Protein AF-A0A969U818-F1 (afdb_monomer_lite)

Structure (mmCIF, N/CA/C/O backbone):
data_AF-A0A969U818-F1
#
_entry.id   AF-A0A969U818-F1
#
loop_
_atom_site.group_PDB
_atom_site.id
_atom_site.type_symbol
_atom_site.label_atom_id
_atom_site.label_alt_id
_atom_site.label_comp_id
_atom_site.label_asym_id
_atom_site.label_entity_id
_atom_site.label_seq_id
_atom_site.pdbx_PDB_ins_code
_atom_site.Cartn_x
_atom_site.Cartn_y
_atom_site.Cartn_z
_atom_site.occupancy
_atom_site.B_iso_or_equiv
_atom_site.auth_seq_id
_atom_site.auth_comp_id
_atom_site.auth_asym_id
_atom_site.auth_atom_id
_atom_site.pdbx_PDB_model_num
ATOM 1 N N . LYS A 1 1 ? -14.771 -3.349 0.651 1.00 45.28 1 LYS A N 1
ATOM 2 C CA . LYS A 1 1 ? -15.270 -2.349 1.627 1.00 45.28 1 LYS A CA 1
ATOM 3 C C . LYS A 1 1 ? -14.254 -2.320 2.744 1.00 45.28 1 LYS A C 1
ATOM 5 O O . LYS A 1 1 ? -13.991 -3.389 3.278 1.00 45.28 1 LYS A O 1
ATOM 10 N N . THR A 1 2 ? -13.653 -1.170 3.030 1.00 56.56 2 THR A N 1
ATOM 11 C CA . THR A 1 2 ? -12.841 -1.041 4.239 1.00 56.56 2 THR A CA 1
ATOM 12 C C . THR A 1 2 ? -13.727 -1.257 5.469 1.00 56.56 2 THR A C 1
ATOM 14 O O . THR A 1 2 ? -14.925 -0.951 5.408 1.00 56.56 2 THR A O 1
ATOM 17 N N . PRO A 1 3 ? -13.189 -1.833 6.552 1.00 65.06 3 PRO A N 1
ATOM 18 C CA . PRO A 1 3 ? -13.878 -1.881 7.836 1.00 65.06 3 PRO A CA 1
ATOM 19 C C . PRO A 1 3 ? -14.280 -0.476 8.291 1.00 65.06 3 PRO A C 1
ATOM 21 O O . PRO A 1 3 ? -13.601 0.504 7.974 1.00 65.06 3 PRO A O 1
ATOM 24 N N . ASN A 1 4 ? -15.408 -0.372 8.998 1.00 71.06 4 ASN A N 1
ATOM 25 C CA . ASN A 1 4 ? -15.932 0.911 9.464 1.00 71.06 4 ASN A CA 1
ATOM 26 C C . ASN A 1 4 ? -14.866 1.622 10.314 1.00 71.06 4 ASN A C 1
ATOM 28 O O . ASN A 1 4 ? -14.525 1.145 11.388 1.00 71.06 4 ASN A O 1
ATOM 32 N N . GLY A 1 5 ? -14.368 2.768 9.841 1.00 85.62 5 GLY A N 1
ATOM 33 C CA . GLY A 1 5 ? -13.419 3.605 10.582 1.00 85.62 5 GLY A CA 1
ATOM 34 C C . GLY A 1 5 ? -12.003 3.657 10.012 1.00 85.62 5 GLY A C 1
ATOM 35 O O . GLY A 1 5 ? -11.223 4.478 10.484 1.00 85.62 5 GLY A O 1
ATOM 36 N N . TYR A 1 6 ? -11.691 2.872 8.975 1.00 91.19 6 TYR A N 1
ATOM 37 C CA . TYR A 1 6 ? -10.376 2.884 8.330 1.00 91.19 6 TYR A CA 1
ATOM 38 C C . TYR A 1 6 ? -10.442 3.283 6.856 1.00 91.19 6 TYR A C 1
ATOM 40 O O . TYR A 1 6 ? -11.362 2.913 6.117 1.00 91.19 6 TYR A O 1
ATOM 48 N N . GLU A 1 7 ? -9.425 4.015 6.421 1.00 93.00 7 GLU A N 1
ATOM 49 C CA . GLU A 1 7 ? -9.176 4.338 5.022 1.00 93.00 7 GLU A CA 1
ATOM 50 C C . GLU A 1 7 ? -7.857 3.721 4.567 1.00 93.00 7 GLU A C 1
ATOM 52 O O . GLU A 1 7 ? -6.892 3.679 5.326 1.00 93.00 7 GLU A O 1
ATOM 57 N N . ILE A 1 8 ? -7.836 3.238 3.324 1.00 94.25 8 ILE A N 1
ATOM 58 C CA . ILE A 1 8 ? -6.659 2.652 2.687 1.00 94.25 8 ILE A CA 1
ATOM 59 C C . ILE A 1 8 ? -6.291 3.522 1.489 1.00 94.25 8 ILE A C 1
ATOM 61 O O . ILE A 1 8 ? -7.125 3.744 0.609 1.00 94.25 8 ILE A O 1
ATOM 65 N N . ILE A 1 9 ? -5.039 3.965 1.433 1.00 94.25 9 ILE A N 1
ATOM 66 C CA . ILE A 1 9 ? -4.475 4.711 0.308 1.00 94.25 9 ILE A CA 1
ATOM 67 C C . ILE A 1 9 ? -3.334 3.885 -0.282 1.00 94.25 9 ILE A C 1
ATOM 69 O O . ILE A 1 9 ? -2.390 3.533 0.419 1.00 94.25 9 ILE A O 1
ATOM 73 N N . ILE A 1 10 ? -3.420 3.561 -1.575 1.00 94.94 10 ILE A N 1
ATOM 74 C CA . ILE A 1 10 ? -2.340 2.872 -2.289 1.00 94.94 10 ILE A CA 1
ATOM 75 C C . ILE A 1 10 ? -1.411 3.898 -2.928 1.00 94.94 10 ILE A C 1
ATOM 77 O O . ILE A 1 10 ? -1.878 4.808 -3.614 1.00 94.94 10 ILE A O 1
ATOM 81 N N . MET A 1 11 ? -0.104 3.712 -2.765 1.00 94.38 11 MET A N 1
ATOM 82 C CA . MET A 1 11 ? 0.917 4.562 -3.368 1.00 94.38 11 MET A CA 1
ATOM 83 C C . MET A 1 11 ? 2.060 3.736 -3.946 1.00 94.38 11 MET A C 1
ATOM 85 O O . MET A 1 11 ? 2.522 2.780 -3.328 1.00 94.38 11 MET A O 1
ATOM 89 N N . GLY A 1 12 ? 2.546 4.143 -5.117 1.00 93.62 12 GLY A N 1
ATOM 90 C CA . GLY A 1 12 ? 3.788 3.657 -5.707 1.00 93.62 12 GLY A CA 1
ATOM 91 C C . GLY A 1 12 ? 4.914 4.615 -5.355 1.00 93.62 12 GLY A C 1
ATOM 92 O O . GLY A 1 12 ? 5.033 5.651 -6.010 1.00 93.62 12 GLY A O 1
ATOM 93 N N . SER A 1 13 ? 5.696 4.293 -4.322 1.00 90.62 13 SER A N 1
ATOM 94 C CA . SER A 1 13 ? 6.770 5.147 -3.804 1.00 90.62 13 SER A CA 1
ATOM 95 C C . SER A 1 13 ? 8.054 4.927 -4.609 1.00 90.62 13 SER A C 1
ATOM 97 O O . SER A 1 13 ? 8.620 3.835 -4.547 1.00 90.62 13 SER A O 1
ATOM 99 N N . PRO A 1 14 ? 8.542 5.923 -5.372 1.00 89.88 14 PRO A N 1
ATOM 100 C CA . PRO A 1 14 ? 9.812 5.797 -6.086 1.00 89.88 14 PRO A CA 1
ATOM 101 C C . PRO A 1 14 ? 11.012 5.705 -5.143 1.00 89.88 14 PRO A C 1
ATOM 103 O O . PRO A 1 14 ? 12.017 5.104 -5.509 1.00 89.88 14 PRO A O 1
ATOM 106 N N . ASP A 1 15 ? 10.900 6.300 -3.954 1.00 90.12 15 ASP A N 1
ATOM 107 C CA . ASP A 1 15 ? 11.977 6.340 -2.965 1.00 90.12 15 ASP A CA 1
ATOM 108 C C . ASP A 1 15 ? 12.125 4.992 -2.248 1.00 90.12 15 ASP A C 1
ATOM 110 O O . ASP A 1 15 ? 13.241 4.509 -2.066 1.00 90.12 15 ASP A O 1
ATOM 114 N N . ASP A 1 16 ? 11.003 4.349 -1.906 1.00 90.88 16 ASP A N 1
ATOM 115 C CA . ASP A 1 16 ? 11.011 2.994 -1.335 1.00 90.88 16 ASP A CA 1
ATOM 116 C C . ASP A 1 16 ? 11.214 1.917 -2.407 1.00 90.88 16 ASP A C 1
ATOM 118 O O . ASP A 1 16 ? 11.763 0.845 -2.151 1.00 90.88 16 ASP A O 1
ATOM 122 N N . GLY A 1 17 ? 10.748 2.200 -3.622 1.00 91.00 17 GLY A N 1
ATOM 123 C CA . GLY A 1 17 ? 10.882 1.329 -4.776 1.00 91.00 17 GLY A CA 1
ATOM 124 C C . GLY A 1 17 ? 9.814 0.264 -4.947 1.00 91.00 17 GLY A C 1
ATOM 125 O O . GLY A 1 17 ? 9.933 -0.587 -5.827 1.00 91.00 17 GLY A O 1
ATOM 126 N N . PHE A 1 18 ? 8.766 0.309 -4.136 1.00 93.81 18 PHE A N 1
ATOM 127 C CA . PHE A 1 18 ? 7.653 -0.628 -4.162 1.00 93.81 18 PHE A CA 1
ATOM 128 C C . PHE A 1 18 ? 6.324 0.107 -3.972 1.00 93.81 18 PHE A C 1
ATOM 130 O O . PHE A 1 18 ? 6.273 1.269 -3.557 1.00 93.81 18 PHE A O 1
ATOM 137 N N . ALA A 1 19 ? 5.227 -0.573 -4.300 1.00 95.50 19 ALA A N 1
ATOM 138 C CA . ALA A 1 19 ? 3.899 -0.085 -3.970 1.00 95.50 19 ALA A CA 1
ATOM 139 C C . ALA A 1 19 ? 3.512 -0.534 -2.560 1.00 95.50 19 ALA A C 1
ATOM 141 O O . ALA A 1 19 ? 3.765 -1.668 -2.150 1.00 95.50 19 ALA A O 1
ATOM 142 N N . SER A 1 20 ? 2.858 0.356 -1.831 1.00 97.06 20 SER A N 1
ATOM 143 C CA . SER A 1 20 ? 2.385 0.106 -0.477 1.00 97.06 20 SER A CA 1
ATOM 144 C C . SER A 1 20 ? 0.981 0.639 -0.281 1.00 97.06 20 SER A C 1
ATOM 146 O O . SER A 1 20 ? 0.566 1.585 -0.948 1.00 97.06 20 SER A O 1
ATOM 148 N N . ALA A 1 21 ? 0.287 0.070 0.688 1.00 97.38 21 ALA A N 1
ATOM 149 C CA . ALA A 1 21 ? -0.989 0.542 1.171 1.00 97.38 21 ALA A CA 1
ATOM 150 C C . ALA A 1 21 ? -0.800 1.155 2.554 1.00 97.38 21 ALA A C 1
ATOM 152 O O . ALA A 1 21 ? -0.388 0.463 3.481 1.00 97.38 21 ALA A O 1
ATOM 153 N N . GLU A 1 22 ? -1.106 2.433 2.695 1.00 96.00 22 GLU A N 1
ATOM 154 C CA . GLU A 1 22 ? -1.142 3.115 3.982 1.00 96.00 22 GLU A CA 1
ATOM 155 C C . GLU A 1 22 ? -2.560 3.092 4.539 1.00 96.00 22 GLU A C 1
ATOM 157 O O . GLU A 1 22 ? -3.536 3.238 3.798 1.00 96.00 22 GLU A O 1
ATOM 162 N N . ILE A 1 23 ? -2.660 2.878 5.846 1.00 95.06 23 ILE A N 1
ATOM 163 C CA . ILE A 1 23 ? -3.917 2.731 6.566 1.00 95.06 23 ILE A CA 1
ATOM 164 C C . ILE A 1 23 ? -4.025 3.852 7.589 1.00 95.06 23 ILE A C 1
ATOM 166 O O . ILE A 1 23 ? -3.157 4.013 8.448 1.00 95.06 23 ILE A O 1
ATOM 170 N N . TYR A 1 24 ? -5.125 4.586 7.503 1.00 93.44 24 TYR A N 1
ATOM 171 C CA . TYR A 1 24 ? -5.440 5.749 8.324 1.00 93.44 24 TYR A CA 1
ATOM 172 C C . TYR A 1 24 ? -6.756 5.528 9.061 1.00 93.44 24 TYR A C 1
ATOM 174 O O . TYR A 1 24 ? -7.592 4.726 8.621 1.00 93.44 24 TYR A O 1
ATOM 182 N N . ARG A 1 25 ? -7.004 6.297 10.127 1.00 90.31 25 ARG A N 1
ATOM 183 C CA . ARG A 1 25 ? -8.384 6.452 10.598 1.00 90.31 25 ARG A CA 1
ATOM 184 C C . ARG A 1 25 ? -9.157 7.289 9.589 1.00 90.31 25 ARG A C 1
ATOM 186 O O . ARG A 1 25 ? -8.692 8.320 9.127 1.00 90.31 25 ARG A O 1
ATOM 193 N N . ALA A 1 26 ? -10.384 6.891 9.282 1.00 86.69 26 ALA A N 1
ATOM 194 C CA . ALA A 1 26 ? -11.222 7.636 8.345 1.00 86.69 26 ALA A CA 1
ATOM 195 C C . ALA A 1 26 ? -11.559 9.056 8.848 1.00 86.69 26 ALA A C 1
ATOM 197 O O . ALA A 1 26 ? -11.800 9.953 8.042 1.00 86.69 26 ALA A O 1
ATOM 198 N N . GLU A 1 27 ? -11.588 9.247 10.171 1.00 86.50 27 GLU A N 1
ATOM 199 C CA . GLU A 1 27 ? -11.823 10.540 10.830 1.00 86.50 27 GLU A CA 1
ATOM 200 C C . GLU A 1 27 ? -10.561 11.406 10.970 1.00 86.50 27 GLU A C 1
ATOM 202 O O . GLU A 1 27 ? -10.686 12.611 11.170 1.00 86.50 27 GLU A O 1
ATOM 207 N N . ASP A 1 28 ? -9.373 10.807 10.839 1.00 84.81 28 ASP A N 1
ATOM 208 C CA . ASP A 1 28 ? -8.077 11.468 10.997 1.00 84.81 28 ASP A CA 1
ATOM 209 C C . ASP A 1 28 ? -7.053 10.863 10.025 1.00 84.81 28 ASP A C 1
ATOM 211 O O . ASP A 1 28 ? -6.485 9.789 10.253 1.00 84.81 28 ASP A O 1
ATOM 215 N N . ARG A 1 29 ? -6.848 11.573 8.912 1.00 84.12 29 ARG A N 1
ATOM 216 C CA . ARG A 1 29 ? -5.921 11.191 7.840 1.00 84.12 29 ARG A CA 1
ATOM 217 C C . ARG A 1 29 ? -4.508 11.734 8.059 1.00 84.12 29 ARG A C 1
ATOM 219 O O . ARG A 1 29 ? -3.662 11.540 7.192 1.00 84.12 29 ARG A O 1
ATOM 226 N N . ASP A 1 30 ? -4.246 12.414 9.174 1.00 86.31 30 ASP A N 1
ATOM 227 C CA . ASP A 1 30 ? -2.941 13.033 9.414 1.00 86.31 30 ASP A CA 1
ATOM 228 C C . ASP A 1 30 ? -1.926 12.019 9.966 1.00 86.31 30 ASP A C 1
ATOM 230 O O . ASP A 1 30 ? -0.716 12.250 9.902 1.00 86.31 30 ASP A O 1
ATOM 234 N N . VAL A 1 31 ? -2.400 10.876 10.479 1.00 88.12 31 VAL A N 1
ATOM 235 C CA . VAL A 1 31 ? -1.562 9.839 11.092 1.00 88.12 31 VAL A CA 1
ATOM 236 C C . VAL A 1 31 ? -1.747 8.490 10.400 1.00 88.12 31 VAL A C 1
ATOM 238 O O . VAL A 1 31 ? -2.820 7.884 10.445 1.00 88.12 31 VAL A O 1
ATOM 241 N N . ILE A 1 32 ? -0.660 7.984 9.813 1.00 92.19 32 ILE A N 1
ATOM 242 C CA . ILE A 1 32 ? -0.572 6.603 9.330 1.00 92.19 32 ILE A CA 1
ATOM 243 C C . ILE A 1 32 ? -0.525 5.674 10.544 1.00 92.19 32 ILE A C 1
ATOM 245 O O . ILE A 1 32 ? 0.389 5.758 11.363 1.00 92.19 32 ILE A O 1
ATOM 249 N N . LEU A 1 33 ? -1.483 4.756 10.637 1.00 93.12 33 LEU A N 1
ATOM 250 C CA . LEU A 1 33 ? -1.507 3.731 11.683 1.00 93.12 33 LEU A CA 1
ATOM 251 C C . LEU A 1 33 ? -0.702 2.498 11.287 1.00 93.12 33 LEU A C 1
ATOM 253 O O . LEU A 1 33 ? 0.004 1.898 12.100 1.00 93.12 33 LEU A O 1
ATOM 257 N N . ALA A 1 34 ? -0.808 2.113 10.017 1.00 95.25 34 ALA A N 1
ATOM 258 C CA . ALA A 1 34 ? -0.088 0.972 9.493 1.00 95.25 34 ALA A CA 1
ATOM 259 C C . ALA A 1 34 ? 0.190 1.101 7.999 1.00 95.25 34 ALA A C 1
ATOM 261 O O . ALA A 1 34 ? -0.493 1.822 7.271 1.00 95.25 34 ALA A O 1
ATOM 262 N N . ARG A 1 35 ? 1.173 0.334 7.541 1.00 96.50 35 ARG A N 1
ATOM 263 C CA . ARG A 1 35 ? 1.551 0.198 6.143 1.00 96.50 35 ARG A CA 1
ATOM 264 C C . ARG A 1 35 ? 1.636 -1.280 5.785 1.00 96.50 35 ARG A C 1
ATOM 266 O O . ARG A 1 35 ? 2.258 -2.071 6.489 1.00 96.50 35 ARG A O 1
ATOM 273 N N . VAL A 1 36 ? 1.011 -1.661 4.678 1.00 97.62 36 VAL A N 1
ATOM 274 C CA . VAL A 1 36 ? 1.087 -3.009 4.108 1.00 97.62 36 VAL A CA 1
ATOM 275 C C . VAL A 1 36 ? 1.852 -2.935 2.800 1.00 97.62 36 VAL A C 1
ATOM 277 O O . VAL A 1 36 ? 1.586 -2.071 1.968 1.00 97.62 36 VAL A O 1
ATOM 280 N N . PHE A 1 37 ? 2.800 -3.840 2.602 1.00 97.50 37 PHE A N 1
ATOM 281 C CA . PHE A 1 37 ? 3.554 -3.947 1.356 1.00 97.50 37 PHE A CA 1
ATOM 282 C C . PHE A 1 37 ? 4.085 -5.368 1.175 1.00 97.50 37 PHE A C 1
ATOM 284 O O . PHE A 1 37 ? 4.072 -6.186 2.097 1.00 97.50 37 PHE A O 1
ATOM 291 N N . GLU A 1 38 ? 4.528 -5.684 -0.036 1.00 96.44 38 GLU A N 1
ATOM 292 C CA . GLU A 1 38 ? 5.121 -6.976 -0.358 1.00 96.44 38 GLU A CA 1
ATOM 293 C C . GLU A 1 38 ? 6.532 -6.753 -0.886 1.00 96.44 38 GLU A C 1
ATOM 295 O O . GLU A 1 38 ? 6.724 -5.945 -1.784 1.00 96.44 38 GLU A O 1
ATOM 300 N N . LEU A 1 39 ? 7.506 -7.488 -0.360 1.00 92.94 39 LEU A N 1
ATOM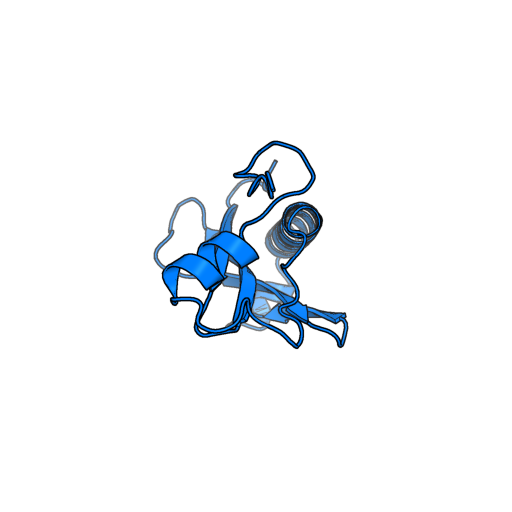 301 C CA . LEU A 1 39 ? 8.858 -7.568 -0.910 1.00 92.94 39 LEU A CA 1
ATOM 302 C C . LEU A 1 39 ? 9.094 -8.972 -1.478 1.00 92.94 39 LEU A C 1
ATOM 304 O O . LEU A 1 39 ? 8.260 -9.872 -1.356 1.00 92.94 39 LEU A O 1
ATOM 308 N N . THR A 1 40 ? 10.264 -9.202 -2.071 1.00 89.31 40 THR A N 1
ATOM 309 C CA . THR A 1 40 ? 10.665 -10.528 -2.580 1.00 89.31 40 THR A CA 1
ATOM 310 C C . THR A 1 40 ? 10.658 -11.618 -1.503 1.00 89.31 40 THR A C 1
ATOM 312 O O . THR A 1 40 ? 10.435 -12.786 -1.814 1.00 89.31 40 THR A O 1
ATOM 315 N N . SER A 1 41 ? 10.859 -11.238 -0.242 1.00 91.19 41 SER A N 1
ATOM 316 C CA . SER A 1 41 ? 10.816 -12.104 0.939 1.00 91.19 41 SER A CA 1
ATOM 317 C C . SER A 1 41 ? 9.405 -12.403 1.458 1.00 91.19 41 SER A C 1
ATOM 319 O O . SER A 1 41 ? 9.251 -13.331 2.250 1.00 91.19 41 SER A O 1
ATOM 321 N N . GLY A 1 42 ? 8.380 -11.658 1.033 1.00 94.75 42 GLY A N 1
ATOM 322 C CA . GLY A 1 42 ? 6.992 -11.869 1.449 1.00 94.75 42 GLY A CA 1
ATOM 323 C C . GLY A 1 42 ? 6.240 -10.589 1.811 1.00 94.75 42 GLY A C 1
ATOM 324 O O . GLY A 1 42 ? 6.666 -9.482 1.491 1.00 94.75 42 GLY A O 1
ATOM 325 N N . TRP A 1 43 ? 5.091 -10.762 2.466 1.00 97.06 43 TRP A N 1
ATOM 326 C CA . TRP A 1 43 ? 4.222 -9.671 2.915 1.00 97.06 43 TRP A CA 1
ATOM 327 C C . TRP A 1 43 ? 4.669 -9.105 4.257 1.00 97.06 43 TRP A C 1
ATOM 329 O O . TRP A 1 43 ? 5.019 -9.854 5.169 1.00 97.06 43 TRP A O 1
ATOM 339 N N . TYR A 1 44 ? 4.569 -7.787 4.377 1.00 96.69 44 TYR A N 1
ATOM 340 C CA . TYR A 1 44 ? 4.905 -7.026 5.567 1.00 96.69 44 TYR A CA 1
ATOM 341 C C . TYR A 1 44 ? 3.703 -6.205 6.021 1.00 96.69 44 TYR A C 1
ATOM 343 O O . TYR A 1 44 ? 2.957 -5.651 5.211 1.00 96.69 44 TYR A O 1
ATOM 351 N N . PHE A 1 45 ? 3.542 -6.145 7.339 1.00 96.31 45 PHE A N 1
ATOM 352 C CA . PHE A 1 45 ? 2.660 -5.226 8.040 1.00 96.31 45 PHE A CA 1
ATOM 353 C C . PHE A 1 45 ? 3.542 -4.417 8.987 1.00 96.31 45 PHE A C 1
ATOM 355 O O . PHE A 1 45 ? 4.124 -4.968 9.923 1.00 96.31 45 PHE A O 1
ATOM 362 N N . GLU A 1 46 ? 3.689 -3.134 8.693 1.00 95.44 46 GLU A N 1
ATOM 363 C CA . GLU A 1 46 ? 4.466 -2.180 9.472 1.00 95.44 46 GLU A CA 1
ATOM 364 C C . GLU A 1 46 ? 3.509 -1.281 10.256 1.00 95.44 46 GLU A C 1
ATOM 366 O O . GLU A 1 46 ? 2.514 -0.806 9.717 1.00 95.44 46 GLU A O 1
ATOM 371 N N . THR A 1 47 ? 3.794 -1.057 11.535 1.00 93.88 47 THR A N 1
ATOM 372 C CA . THR A 1 47 ? 3.040 -0.151 12.410 1.00 93.88 47 THR A CA 1
ATOM 373 C C . THR A 1 47 ? 3.995 0.495 13.409 1.00 93.88 47 THR A C 1
ATOM 375 O O . THR A 1 47 ? 5.047 -0.070 13.723 1.00 93.88 47 THR A O 1
ATOM 378 N N . THR A 1 48 ? 3.647 1.689 13.887 1.00 85.38 48 THR A N 1
ATOM 379 C CA . THR A 1 48 ? 4.458 2.437 14.856 1.00 85.38 48 THR A CA 1
ATOM 380 C C . THR A 1 48 ? 4.130 2.081 16.310 1.00 85.38 48 THR A C 1
ATOM 382 O O . THR A 1 48 ? 5.009 2.204 17.164 1.00 85.38 48 THR A O 1
ATOM 385 N N . ASP A 1 49 ? 2.925 1.570 16.596 1.00 89.62 49 ASP A N 1
ATOM 386 C CA . ASP A 1 49 ? 2.521 1.087 17.921 1.00 89.62 49 ASP A CA 1
ATOM 387 C C . ASP A 1 49 ? 2.205 -0.415 17.877 1.00 89.62 49 ASP A C 1
ATOM 389 O O . ASP A 1 49 ? 1.289 -0.882 17.209 1.00 89.62 49 ASP A O 1
ATOM 393 N N . LEU A 1 50 ? 2.935 -1.217 18.655 1.00 85.38 50 LEU A N 1
ATOM 394 C CA . LEU A 1 50 ? 2.691 -2.661 18.740 1.00 85.38 50 LEU A CA 1
ATOM 395 C C . LEU A 1 50 ? 1.313 -3.011 19.322 1.00 85.38 50 LEU A C 1
ATOM 397 O O . LEU A 1 50 ? 0.849 -4.142 19.159 1.00 85.38 50 LEU A O 1
ATOM 401 N N . ASN A 1 51 ? 0.655 -2.084 20.022 1.00 88.38 51 ASN A N 1
ATOM 402 C CA . ASN A 1 51 ? -0.709 -2.291 20.492 1.00 88.38 51 ASN A CA 1
ATOM 403 C C . ASN A 1 51 ? -1.730 -2.288 19.354 1.00 88.38 51 ASN A C 1
ATOM 405 O O . ASN A 1 51 ? -2.759 -2.947 19.507 1.00 88.38 51 ASN A O 1
ATOM 409 N N . ASP A 1 52 ? -1.423 -1.663 18.217 1.00 86.56 52 ASP A N 1
ATOM 410 C CA . ASP A 1 52 ? -2.297 -1.630 17.042 1.00 86.56 52 ASP A CA 1
ATOM 411 C C . ASP A 1 52 ? -2.531 -3.035 16.464 1.00 86.56 52 ASP A C 1
ATOM 413 O O . ASP A 1 52 ? -3.597 -3.333 15.934 1.00 86.56 52 ASP A O 1
ATOM 417 N N . ILE A 1 53 ? -1.596 -3.969 16.676 1.00 85.50 53 ILE A N 1
ATOM 418 C CA . ILE A 1 53 ? -1.736 -5.381 16.271 1.00 85.50 53 ILE A CA 1
ATOM 419 C C . ILE A 1 53 ? -2.911 -6.074 16.991 1.00 85.50 53 ILE A C 1
ATOM 421 O O . ILE A 1 53 ? -3.420 -7.095 16.525 1.00 85.50 53 ILE A O 1
ATOM 425 N N . LYS A 1 54 ? -3.354 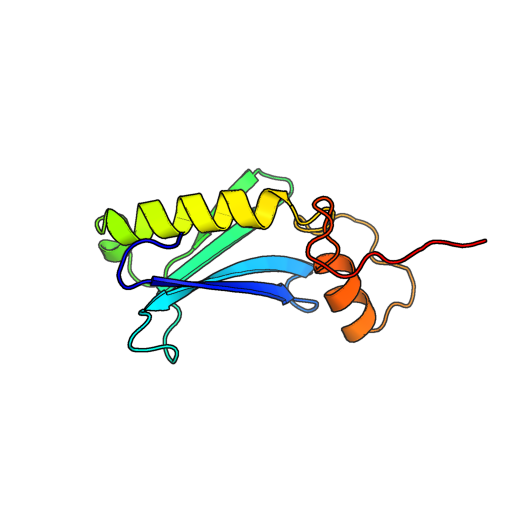-5.547 18.140 1.00 89.31 54 LYS A N 1
ATOM 426 C CA . LYS A 1 54 ? -4.499 -6.085 18.891 1.00 89.31 54 LYS A CA 1
ATOM 427 C C . LYS A 1 54 ? -5.841 -5.567 18.372 1.00 89.31 54 LYS A C 1
ATOM 429 O O . LYS A 1 54 ? -6.868 -6.129 18.752 1.00 89.31 54 LYS A O 1
ATOM 434 N N . ASP A 1 55 ? -5.851 -4.519 17.551 1.00 91.06 55 ASP A N 1
ATOM 435 C CA . ASP A 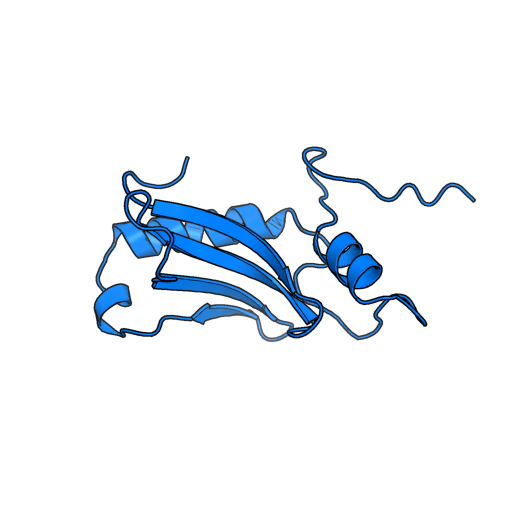1 55 ? -7.073 -4.005 16.944 1.00 91.06 55 ASP A CA 1
ATOM 436 C C . ASP A 1 55 ? -7.484 -4.903 15.768 1.00 91.06 55 ASP A C 1
ATOM 438 O O . ASP A 1 55 ? -6.896 -4.883 14.686 1.00 91.06 55 ASP A O 1
ATOM 442 N N . SER A 1 56 ? -8.525 -5.708 15.981 1.00 91.44 56 SER A N 1
ATOM 443 C CA . SER A 1 56 ? -9.041 -6.617 14.959 1.00 91.44 56 SER A CA 1
ATOM 444 C C . SER A 1 56 ? -9.526 -5.894 13.706 1.00 91.44 56 SER A C 1
ATOM 446 O O . SER A 1 56 ? -9.367 -6.426 12.611 1.00 91.44 56 SER A O 1
ATOM 448 N N . GLU A 1 57 ? -10.101 -4.699 13.839 1.00 92.06 57 GLU A N 1
ATOM 449 C CA . GLU A 1 57 ? -10.597 -3.933 12.695 1.00 92.06 57 GLU A CA 1
ATOM 450 C C . GLU A 1 57 ? -9.432 -3.392 11.861 1.00 92.06 57 GLU A C 1
ATOM 452 O O . GLU A 1 57 ? -9.494 -3.437 10.629 1.00 92.06 57 GLU A O 1
ATOM 457 N N . LEU A 1 58 ? -8.332 -2.986 12.507 1.00 92.25 58 LEU A N 1
ATOM 458 C CA . LEU A 1 58 ? -7.105 -2.623 11.799 1.00 92.25 58 LEU A CA 1
ATOM 459 C C . LEU A 1 58 ? -6.508 -3.825 11.058 1.00 92.25 58 LEU A C 1
ATOM 461 O O . LEU A 1 58 ? -6.111 -3.699 9.900 1.00 92.25 58 LEU A O 1
ATOM 465 N N . ILE A 1 59 ? -6.486 -5.008 11.678 1.00 93.56 59 ILE A N 1
ATOM 466 C CA . ILE A 1 59 ? -6.013 -6.230 11.012 1.00 93.56 59 ILE A CA 1
ATOM 467 C C . ILE A 1 59 ? -6.900 -6.588 9.810 1.00 93.56 59 ILE A C 1
ATOM 469 O O . ILE A 1 59 ? -6.383 -6.961 8.756 1.00 93.56 59 ILE A O 1
ATOM 473 N N . ILE A 1 60 ? -8.224 -6.431 9.908 1.00 94.25 60 ILE A N 1
ATOM 474 C CA . ILE A 1 60 ? -9.123 -6.631 8.759 1.00 94.25 60 ILE A CA 1
ATOM 475 C C . ILE A 1 60 ? -8.835 -5.589 7.666 1.00 94.25 60 ILE A C 1
ATOM 477 O O . ILE A 1 60 ? -8.806 -5.941 6.484 1.00 94.25 60 ILE A O 1
ATOM 481 N N . ALA A 1 61 ? -8.573 -4.329 8.030 1.00 94.31 61 ALA A N 1
ATOM 482 C CA . ALA A 1 61 ? -8.188 -3.294 7.073 1.00 94.31 61 ALA A CA 1
ATOM 483 C C . ALA A 1 61 ? -6.855 -3.634 6.388 1.00 94.31 61 ALA A C 1
ATOM 485 O O . ALA A 1 61 ? -6.736 -3.473 5.177 1.00 94.31 61 ALA A O 1
ATOM 486 N N . ALA A 1 62 ? -5.891 -4.194 7.122 1.00 95.25 62 ALA A N 1
ATOM 487 C CA . ALA A 1 62 ? -4.616 -4.654 6.582 1.00 95.25 62 ALA A CA 1
ATOM 488 C C . ALA A 1 62 ? -4.766 -5.819 5.597 1.00 95.25 62 ALA A C 1
ATOM 490 O O . ALA A 1 62 ? -4.112 -5.845 4.554 1.00 95.25 62 ALA A O 1
ATOM 491 N N . LEU A 1 63 ? -5.660 -6.767 5.884 1.00 95.81 63 LEU A N 1
ATOM 492 C CA . LEU A 1 63 ? -5.980 -7.848 4.952 1.00 95.81 63 LEU A CA 1
ATOM 493 C C . LEU A 1 63 ? -6.660 -7.312 3.686 1.00 95.81 63 LEU A C 1
ATOM 495 O O . LEU A 1 63 ? -6.274 -7.697 2.586 1.00 95.81 63 LEU A O 1
ATOM 499 N N . ALA A 1 64 ? -7.595 -6.368 3.824 1.00 95.19 64 ALA A N 1
ATOM 500 C CA . ALA A 1 64 ? -8.209 -5.699 2.678 1.00 95.19 64 ALA A CA 1
ATOM 501 C C . ALA A 1 64 ? -7.182 -4.898 1.855 1.00 95.19 64 ALA A C 1
ATOM 503 O O . ALA A 1 64 ? -7.241 -4.902 0.629 1.00 95.19 64 ALA A O 1
ATOM 504 N N . ALA A 1 65 ? -6.220 -4.249 2.515 1.00 96.31 65 ALA A N 1
ATOM 505 C CA . ALA A 1 65 ? -5.128 -3.519 1.878 1.00 96.31 65 ALA A CA 1
ATOM 506 C C . ALA A 1 65 ? -4.204 -4.452 1.085 1.00 96.31 65 ALA A C 1
ATOM 508 O O . ALA A 1 65 ? -3.839 -4.149 -0.050 1.00 96.31 65 ALA A O 1
ATOM 509 N N . ARG A 1 66 ? -3.868 -5.615 1.655 1.00 97.31 66 ARG A N 1
ATOM 510 C CA . ARG A 1 66 ? -3.134 -6.679 0.962 1.00 97.31 66 ARG A CA 1
ATOM 511 C C . ARG A 1 66 ? -3.885 -7.161 -0.278 1.00 97.31 66 ARG A C 1
ATOM 513 O O . ARG A 1 66 ? -3.279 -7.262 -1.341 1.00 97.31 66 ARG A O 1
ATOM 520 N N . ASP A 1 67 ? -5.172 -7.468 -0.141 1.00 96.00 67 ASP A N 1
ATOM 521 C CA . ASP A 1 67 ? -5.990 -7.959 -1.253 1.00 96.00 67 ASP A CA 1
ATOM 522 C C . ASP A 1 67 ? -6.099 -6.907 -2.366 1.00 96.00 67 ASP A C 1
ATOM 524 O O . ASP A 1 67 ? -6.000 -7.242 -3.543 1.00 96.00 67 ASP A O 1
ATOM 528 N N . GLU A 1 68 ? -6.205 -5.625 -2.010 1.00 94.94 68 GLU A N 1
ATOM 529 C CA . GLU A 1 68 ? -6.184 -4.529 -2.979 1.00 94.94 68 GLU A CA 1
ATOM 530 C C . GLU A 1 68 ? -4.819 -4.406 -3.674 1.00 94.94 68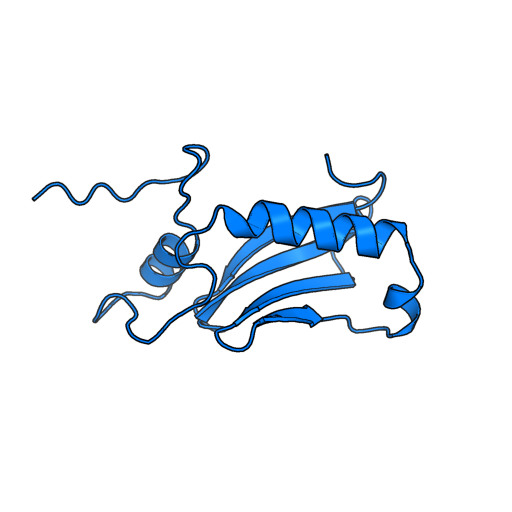 GLU A C 1
ATOM 532 O O . GLU A 1 68 ? -4.754 -4.267 -4.897 1.00 94.94 68 GLU A O 1
ATOM 537 N N . LEU A 1 69 ? -3.716 -4.517 -2.922 1.00 95.88 69 LEU A N 1
ATOM 538 C CA . LEU A 1 69 ? -2.360 -4.495 -3.473 1.00 95.88 69 LEU A CA 1
ATOM 539 C C . LEU A 1 69 ? -2.105 -5.636 -4.457 1.00 95.88 69 LEU A C 1
ATOM 541 O O . LEU A 1 69 ? -1.326 -5.446 -5.384 1.00 95.88 69 LEU A O 1
ATOM 545 N N . MET A 1 70 ? -2.752 -6.796 -4.316 1.00 95.69 70 MET A N 1
ATOM 546 C CA . MET A 1 70 ? -2.574 -7.924 -5.243 1.00 95.69 70 MET A CA 1
ATOM 547 C C . MET A 1 70 ? -2.884 -7.568 -6.702 1.00 95.69 70 MET A C 1
ATOM 549 O O . MET A 1 70 ? -2.314 -8.195 -7.593 1.00 95.69 70 MET A O 1
ATOM 553 N N . HIS A 1 71 ? -3.708 -6.544 -6.938 1.00 95.12 71 HIS A N 1
ATOM 554 C CA . HIS A 1 71 ? -4.024 -6.041 -8.275 1.00 95.12 71 HIS A CA 1
ATOM 555 C C . HIS A 1 71 ? -2.914 -5.196 -8.907 1.00 95.12 71 HIS A C 1
ATOM 557 O O . HIS A 1 71 ? -2.970 -4.894 -10.097 1.00 95.12 71 HIS A O 1
ATOM 563 N N . TYR A 1 72 ? -1.902 -4.798 -8.136 1.00 93.69 72 TYR A N 1
ATOM 564 C CA . TYR A 1 72 ? -0.778 -3.998 -8.608 1.00 93.69 72 TYR A CA 1
ATOM 565 C C . TYR A 1 72 ? 0.350 -4.922 -9.064 1.00 93.69 72 TYR A C 1
ATOM 567 O O . TYR A 1 72 ? 0.973 -5.635 -8.267 1.00 93.69 72 TYR A O 1
ATOM 575 N N . VAL A 1 73 ? 0.612 -4.930 -10.371 1.00 92.31 73 VAL A N 1
ATOM 576 C CA . VAL A 1 73 ? 1.475 -5.943 -11.005 1.00 92.31 73 VAL A CA 1
ATOM 577 C C . VAL A 1 73 ? 2.948 -5.761 -10.649 1.00 92.31 73 VAL A C 1
ATOM 579 O O . VAL A 1 73 ? 3.668 -6.738 -10.461 1.00 92.31 73 VAL A O 1
ATOM 582 N N . ASN A 1 74 ? 3.370 -4.509 -10.466 1.00 92.19 74 ASN A N 1
ATOM 583 C CA . ASN A 1 74 ? 4.750 -4.133 -10.153 1.00 92.19 74 ASN A CA 1
ATOM 584 C C . ASN A 1 74 ? 4.963 -3.853 -8.656 1.00 92.19 74 ASN A C 1
ATOM 586 O O . ASN A 1 74 ? 6.016 -3.359 -8.259 1.00 92.19 74 ASN A O 1
ATOM 590 N N . ARG A 1 75 ? 3.979 -4.181 -7.804 1.00 94.31 75 ARG A N 1
ATOM 591 C CA . ARG A 1 75 ? 3.935 -3.760 -6.393 1.00 94.31 75 ARG A CA 1
ATOM 592 C C . ARG A 1 75 ? 5.159 -4.118 -5.571 1.00 94.31 75 ARG A C 1
ATOM 594 O O . ARG A 1 75 ? 5.469 -3.396 -4.640 1.00 94.31 75 ARG A O 1
ATOM 601 N N . ARG A 1 76 ? 5.822 -5.235 -5.882 1.00 93.31 76 ARG A N 1
ATOM 602 C CA . ARG A 1 76 ? 6.927 -5.729 -5.060 1.00 93.31 76 ARG A CA 1
ATOM 603 C C . ARG A 1 76 ? 8.169 -4.865 -5.168 1.00 93.31 76 ARG A C 1
ATOM 605 O O . ARG A 1 76 ? 9.013 -4.955 -4.287 1.00 93.31 76 ARG A O 1
ATOM 612 N N . GLY A 1 77 ? 8.284 -4.096 -6.254 1.00 80.81 77 GLY A N 1
ATOM 613 C CA . GLY A 1 77 ? 9.557 -3.525 -6.665 1.00 80.81 77 GLY A CA 1
ATOM 614 C C . GLY A 1 77 ? 10.551 -4.645 -6.960 1.00 80.81 77 GLY A C 1
ATOM 615 O O . GLY A 1 77 ? 10.952 -5.395 -6.073 1.00 80.81 77 GLY A O 1
ATOM 616 N N . ALA A 1 78 ? 10.946 -4.844 -8.213 1.00 68.12 78 ALA A N 1
ATOM 617 C CA . ALA A 1 78 ? 11.899 -5.913 -8.493 1.00 68.12 78 ALA A CA 1
ATOM 618 C C . ALA A 1 78 ? 12.866 -5.564 -9.618 1.00 68.12 78 ALA A C 1
ATOM 620 O O . ALA A 1 78 ? 12.471 -5.460 -10.773 1.00 68.12 78 ALA A O 1
ATOM 621 N N . ALA A 1 79 ? 14.138 -5.488 -9.209 1.00 57.69 79 ALA A N 1
ATOM 622 C CA . ALA A 1 79 ? 15.407 -5.599 -9.937 1.00 57.69 79 ALA A CA 1
ATOM 623 C C . ALA A 1 79 ? 15.697 -4.617 -11.082 1.00 57.69 79 ALA A C 1
ATOM 625 O O . ALA A 1 79 ? 16.821 -4.131 -11.174 1.00 57.69 79 ALA A O 1
ATOM 626 N N . GLU A 1 80 ? 14.725 -4.305 -11.925 1.00 63.16 80 GLU A N 1
ATOM 627 C CA . GLU A 1 80 ? 14.902 -3.471 -13.107 1.00 63.16 80 GLU A CA 1
ATOM 628 C C . GLU A 1 80 ? 13.746 -2.479 -13.155 1.00 63.16 80 GLU A C 1
ATOM 630 O O . GLU A 1 80 ? 12.684 -2.744 -13.719 1.00 63.16 80 GLU A O 1
ATOM 635 N N . TYR A 1 81 ? 13.947 -1.312 -12.536 1.00 72.44 81 TYR A N 1
ATOM 636 C CA . TYR A 1 81 ? 13.161 -0.145 -12.920 1.00 72.44 81 TYR A CA 1
ATOM 637 C C . TYR A 1 81 ? 13.234 0.019 -14.436 1.00 72.44 81 TYR A C 1
ATOM 639 O O . TYR A 1 81 ? 14.260 -0.341 -15.029 1.00 72.44 81 TYR A O 1
ATOM 647 N N . PRO A 1 82 ? 12.211 0.609 -15.075 1.00 73.31 82 PRO A N 1
ATOM 648 C CA . PRO A 1 82 ? 12.386 1.038 -16.449 1.00 73.31 82 PRO A CA 1
ATOM 649 C C . PRO A 1 82 ? 13.667 1.898 -16.506 1.00 73.31 82 PRO A C 1
ATOM 651 O O . PRO A 1 82 ? 13.795 2.839 -15.713 1.00 73.31 82 PRO A O 1
ATOM 654 N N . PRO A 1 83 ? 14.661 1.532 -17.335 1.00 72.75 83 PRO A N 1
ATOM 655 C C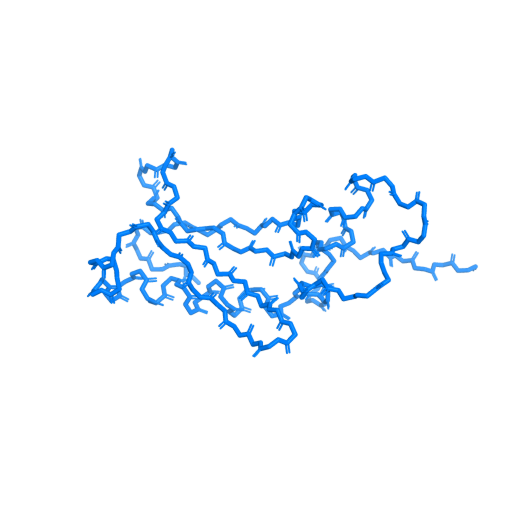A . PRO A 1 83 ? 15.941 2.225 -17.354 1.00 72.75 83 PRO A CA 1
ATOM 656 C C . PRO A 1 83 ? 15.713 3.699 -17.691 1.00 72.75 83 PRO A C 1
ATOM 658 O O . PRO A 1 83 ? 14.844 4.027 -18.499 1.00 72.75 83 PRO A O 1
ATOM 661 N N . ASP A 1 84 ? 16.459 4.581 -17.025 1.00 82.44 84 ASP A N 1
ATOM 662 C CA . ASP A 1 84 ? 16.346 6.039 -17.162 1.00 82.44 84 ASP A CA 1
ATOM 663 C C . ASP A 1 84 ? 14.957 6.622 -16.811 1.00 82.44 84 ASP A C 1
ATOM 665 O O . ASP A 1 84 ? 14.635 7.758 -17.174 1.00 82.44 84 ASP A O 1
ATOM 669 N N . ALA A 1 85 ? 14.120 5.876 -16.079 1.00 82.88 85 ALA A N 1
ATOM 670 C CA . ALA A 1 85 ? 12.831 6.372 -15.613 1.00 82.88 85 ALA A CA 1
ATOM 671 C C . ALA A 1 85 ? 12.988 7.538 -14.630 1.00 82.88 85 ALA A C 1
ATOM 673 O O . ALA A 1 85 ? 13.750 7.489 -13.664 1.00 82.88 85 ALA A O 1
ATOM 674 N N . THR A 1 86 ? 12.179 8.577 -14.831 1.00 90.38 86 THR A N 1
ATOM 675 C CA . THR A 1 86 ? 11.982 9.617 -13.818 1.00 90.38 86 THR A CA 1
ATOM 676 C C . THR A 1 86 ? 11.239 9.042 -12.610 1.00 90.38 86 THR A C 1
ATOM 678 O O . THR A 1 86 ? 10.508 8.058 -12.735 1.00 90.38 86 THR A O 1
ATOM 681 N N . GLN A 1 87 ? 11.333 9.692 -11.445 1.00 90.25 87 GLN A N 1
ATOM 682 C CA . GLN A 1 87 ? 10.549 9.296 -10.264 1.00 90.25 87 GLN A CA 1
ATOM 683 C C . GLN A 1 87 ? 9.043 9.199 -10.567 1.00 90.25 87 GLN A C 1
ATOM 685 O O . GLN A 1 87 ? 8.379 8.264 -10.130 1.00 90.25 87 GLN A O 1
ATOM 690 N N . ALA A 1 88 ? 8.505 10.116 -11.378 1.00 89.94 88 ALA A N 1
ATOM 691 C CA . ALA A 1 88 ? 7.110 10.061 -11.806 1.00 89.94 88 ALA A CA 1
ATOM 692 C C . ALA A 1 88 ? 6.808 8.810 -12.651 1.00 89.94 88 ALA A C 1
ATOM 694 O O . ALA A 1 88 ? 5.788 8.158 -12.439 1.00 89.94 88 ALA A O 1
ATOM 695 N N . ALA A 1 89 ? 7.703 8.444 -13.575 1.00 89.81 89 ALA A N 1
ATOM 696 C CA . ALA A 1 89 ? 7.560 7.232 -14.378 1.00 89.81 89 ALA A CA 1
ATOM 697 C C . ALA A 1 89 ? 7.634 5.960 -13.518 1.00 89.81 89 ALA A C 1
ATOM 699 O O . ALA A 1 89 ? 6.843 5.042 -13.726 1.00 89.81 89 ALA A O 1
ATOM 700 N N . VAL A 1 90 ? 8.514 5.928 -12.511 1.00 90.00 90 VAL A N 1
ATOM 701 C CA . VAL A 1 90 ? 8.574 4.833 -11.530 1.00 90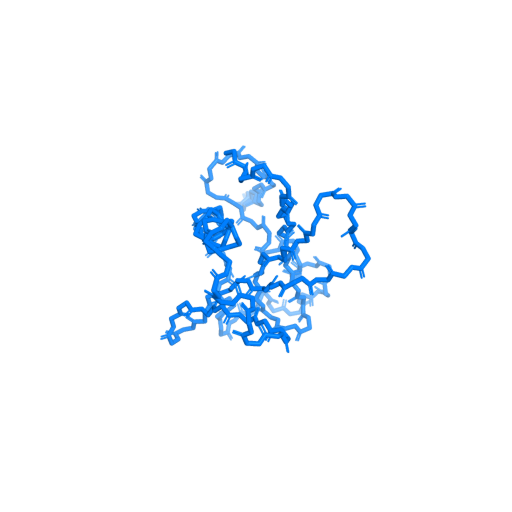.00 90 VAL A CA 1
ATOM 702 C C . VAL A 1 90 ? 7.272 4.737 -10.735 1.00 90.00 90 VAL A C 1
ATOM 704 O O . VAL A 1 90 ? 6.718 3.648 -10.616 1.00 90.00 90 VAL A O 1
ATOM 707 N N . SER A 1 91 ? 6.740 5.860 -10.243 1.00 91.38 91 SER A N 1
ATOM 708 C CA . SER A 1 91 ? 5.478 5.870 -9.493 1.00 91.38 91 SER A CA 1
ATOM 709 C C . SER A 1 91 ? 4.317 5.332 -10.334 1.00 91.38 91 SER A C 1
ATOM 711 O O . SER A 1 91 ? 3.576 4.460 -9.887 1.00 91.38 91 SER A O 1
ATOM 713 N N . LEU A 1 92 ? 4.199 5.774 -11.591 1.00 91.00 92 LEU A N 1
ATOM 714 C CA . LEU A 1 92 ? 3.177 5.273 -12.514 1.00 91.00 92 LEU A CA 1
ATOM 715 C C . LEU A 1 92 ? 3.338 3.779 -12.808 1.00 91.00 92 LEU A C 1
ATOM 717 O O . LEU A 1 92 ? 2.346 3.052 -12.828 1.00 91.00 92 LEU A O 1
ATOM 721 N N . TRP A 1 93 ? 4.572 3.314 -13.004 1.00 90.81 93 TRP A N 1
ATOM 722 C CA . TRP A 1 93 ? 4.870 1.900 -13.210 1.00 90.81 93 TRP A CA 1
ATOM 723 C C . TRP A 1 93 ? 4.461 1.054 -11.996 1.00 90.81 93 TRP A C 1
ATOM 725 O O . TRP A 1 93 ? 3.774 0.045 -12.158 1.00 90.81 93 TRP A O 1
ATOM 735 N N . LEU A 1 94 ? 4.786 1.494 -10.777 1.00 92.38 94 LEU A N 1
ATOM 736 C CA . LEU A 1 94 ? 4.365 0.842 -9.530 1.00 92.38 94 LEU A CA 1
ATOM 737 C C . LEU A 1 94 ? 2.836 0.817 -9.361 1.00 92.38 94 LEU A C 1
ATOM 739 O O . LEU A 1 94 ? 2.300 -0.115 -8.763 1.00 92.38 94 LEU A O 1
ATOM 743 N N . MET A 1 95 ? 2.134 1.805 -9.919 1.00 92.94 95 MET A N 1
ATOM 744 C CA . MET A 1 95 ? 0.675 1.941 -9.849 1.00 92.94 95 MET A CA 1
ATOM 745 C C . MET A 1 95 ? -0.083 1.218 -10.977 1.00 92.94 95 MET A C 1
ATOM 747 O O . MET A 1 95 ? -1.309 1.332 -11.061 1.00 92.94 95 MET A O 1
ATOM 751 N N . GLN A 1 96 ? 0.607 0.459 -11.835 1.00 91.19 96 GLN A N 1
ATOM 752 C CA . GLN A 1 96 ? -0.026 -0.330 -12.892 1.00 91.19 96 GLN A CA 1
ATOM 753 C C . GLN A 1 96 ? -0.864 -1.477 -12.307 1.00 91.19 96 GLN A C 1
ATOM 755 O O . GLN A 1 96 ? -0.381 -2.259 -11.483 1.00 91.19 96 GLN A O 1
ATOM 760 N N . ARG A 1 97 ? -2.107 -1.610 -12.789 1.00 92.62 97 ARG A N 1
ATOM 761 C CA . ARG A 1 97 ? -3.084 -2.603 -12.314 1.00 92.62 97 ARG A CA 1
ATOM 762 C C . ARG A 1 97 ? -3.452 -3.648 -13.366 1.00 92.62 97 ARG A C 1
ATOM 764 O O . ARG A 1 97 ? -3.442 -3.342 -14.558 1.00 92.62 97 ARG A O 1
ATOM 771 N N . ASP A 1 98 ? -3.834 -4.846 -12.923 1.00 91.44 98 ASP A N 1
ATOM 772 C CA . ASP A 1 98 ? -4.317 -5.947 -13.777 1.00 91.44 98 ASP A CA 1
ATOM 773 C C . ASP A 1 98 ? -5.849 -6.061 -13.879 1.00 91.44 98 ASP A C 1
ATOM 775 O O . ASP A 1 98 ? -6.364 -6.742 -14.764 1.00 91.44 98 ASP A O 1
ATOM 779 N N . ASP A 1 99 ? -6.590 -5.370 -13.012 1.00 87.69 99 ASP A N 1
ATOM 780 C CA . ASP A 1 99 ? -8.042 -5.521 -12.862 1.00 87.69 99 ASP A CA 1
ATOM 781 C C . ASP A 1 99 ? -8.870 -4.493 -13.650 1.00 87.69 99 ASP A C 1
ATOM 783 O O . ASP A 1 99 ? -10.083 -4.384 -13.465 1.00 87.69 99 ASP A O 1
ATOM 787 N N . GLY A 1 100 ? -8.217 -3.708 -14.512 1.00 75.06 100 GLY A N 1
ATOM 788 C CA . GLY A 1 100 ? -8.863 -2.703 -15.360 1.00 75.06 100 GLY A CA 1
ATOM 789 C C . GLY A 1 100 ? -9.397 -1.470 -14.620 1.00 75.06 100 GLY A C 1
ATOM 790 O O . GLY A 1 100 ? -10.041 -0.632 -15.246 1.00 75.06 100 GLY A O 1
ATOM 791 N N . LYS A 1 101 ? -9.135 -1.324 -13.312 1.00 76.19 101 LYS A N 1
ATOM 792 C CA . LYS A 1 101 ? -9.549 -0.145 -12.522 1.00 76.19 101 LYS A CA 1
ATOM 793 C C . LYS A 1 101 ? -8.495 0.965 -12.455 1.00 76.19 101 LYS A C 1
ATOM 795 O O . LYS A 1 101 ? -8.719 1.974 -11.793 1.00 76.19 101 LYS A O 1
ATOM 800 N N . GLY A 1 102 ? -7.345 0.777 -13.099 1.00 66.25 102 GLY A N 1
ATOM 801 C CA . GLY A 1 102 ? -6.226 1.721 -13.086 1.00 66.25 102 GLY A CA 1
ATOM 802 C C . GLY A 1 102 ? -5.756 2.124 -14.473 1.00 66.25 102 GLY A C 1
ATOM 803 O O . GLY A 1 102 ? -6.345 1.759 -15.488 1.00 66.25 102 GLY A O 1
ATOM 804 N N . PHE A 1 103 ? -4.650 2.860 -14.506 1.00 56.94 103 PHE A N 1
ATOM 805 C CA . PHE A 1 103 ? -3.964 3.173 -15.750 1.00 56.94 103 PHE A CA 1
ATOM 806 C C . PHE A 1 103 ? -3.225 1.931 -16.256 1.00 56.94 103 PHE A C 1
ATOM 808 O O . PHE A 1 103 ? -2.393 1.349 -15.558 1.00 56.94 103 PHE A O 1
ATOM 815 N N . THR A 1 104 ? -3.529 1.524 -17.484 1.00 54.91 104 THR A N 1
ATOM 816 C CA . THR A 1 104 ? -2.759 0.518 -18.215 1.00 54.91 104 THR A CA 1
ATOM 817 C C . THR A 1 104 ? -1.810 1.255 -19.151 1.00 54.91 104 THR A C 1
ATOM 819 O O . THR A 1 104 ? -2.261 1.996 -20.021 1.00 54.91 104 THR A O 1
ATOM 822 N N . LEU A 1 105 ? -0.498 1.073 -18.986 1.00 53.12 105 LEU A N 1
ATOM 823 C CA . LEU A 1 105 ? 0.465 1.504 -19.999 1.00 53.12 105 LEU A CA 1
ATOM 824 C C . LEU A 1 105 ? 0.345 0.535 -21.182 1.00 53.12 105 LEU A C 1
ATOM 826 O O . LEU A 1 105 ? 0.788 -0.611 -21.103 1.00 53.12 105 LEU A O 1
ATOM 830 N N . SER A 1 106 ? -0.319 0.962 -22.254 1.00 51.25 106 SER A N 1
ATOM 831 C CA . SER A 1 106 ? -0.344 0.222 -23.514 1.00 51.25 106 SER A CA 1
ATOM 832 C C . SER A 1 106 ? 1.035 0.321 -24.163 1.00 51.25 106 SER A C 1
ATOM 834 O O . SER A 1 106 ? 1.425 1.381 -24.651 1.00 51.25 106 SER A O 1
ATOM 836 N N . ASN A 1 107 ? 1.780 -0.786 -24.169 1.00 45.47 107 ASN A N 1
ATOM 837 C CA . ASN A 1 107 ? 2.960 -0.944 -25.018 1.00 45.47 107 ASN A CA 1
ATOM 838 C C . ASN A 1 107 ? 2.505 -1.171 -26.467 1.00 45.47 107 ASN A C 1
ATOM 840 O O . ASN A 1 107 ? 2.665 -2.266 -27.008 1.00 45.47 107 ASN A O 1
ATOM 844 N N . ASP A 1 108 ? 1.913 -0.151 -27.083 1.00 41.16 108 ASP A N 1
ATOM 845 C CA . ASP A 1 108 ? 1.731 -0.147 -28.529 1.00 41.16 108 ASP A CA 1
ATOM 846 C C . ASP A 1 108 ? 3.104 0.119 -29.159 1.00 41.16 108 ASP A C 1
ATOM 848 O O . ASP A 1 108 ? 3.692 1.191 -28.995 1.00 41.16 108 ASP A O 1
ATOM 852 N N . LYS A 1 109 ? 3.646 -0.927 -29.789 1.00 38.47 109 LYS A N 1
ATOM 853 C CA . LYS A 1 109 ? 4.824 -0.867 -30.659 1.00 38.47 109 LYS A CA 1
ATOM 854 C C . LYS A 1 109 ? 4.464 -0.294 -32.022 1.00 38.47 109 LYS A C 1
ATOM 856 O O . LYS A 1 109 ? 3.377 -0.651 -32.527 1.00 38.47 109 LYS A O 1
#

Sequence (109 aa):
KTPNGYEIIIMGSPDDGFASAEIYRAEDRDVILARVFELTSGWYFETTDLNDIKDSELIIAALAARDELMHYVNRRGAAEYPPDATQAAVSLWLMQRDDGKGFTLSNDK

Secondary structure (DSSP, 8-state):
---TTEEEEEEEETTTTEEEEEEEETTEEEEEEEEEEEETTEEEEEES-GGGGG-HHHHHHHHHHHHHHTTBTTTT--S-PPTT--HHHHHHHHT-BSSSSS-------

Radius of gyration: 14.69 Å; chains: 1; bounding box: 32×25×51 Å

Foldseek 3Di:
DQQPFKDWDWWQFLVVQAIKIFIDGPVDPPDGQWIWAAAPVGIDIDGPDPCVVVPPSVVSNNVVRVVVLVQFPCGHRDDDDPPPDDRVRSGLNNQDGDPPPGDHDDPPD

pLDDT: mean 86.14, std 13.7, range [38.47, 97.62]